Protein AF-A0A944J105-F1 (afdb_monomer_lite)

Secondary structure (DSSP, 8-state):
-PPP--TT------EEEE---GGGHHHHHHHHHHHHHHTGGGSTT----EEEE-TTSS-EEEE-

pLDDT: mean 95.66, std 5.52, range [58.78, 98.31]

Foldseek 3Di:
DDDDDDPPDPADKDKDKDQDDLVCLVVVQVVVVCCCVPPVVPDPRDDDWDWDQDPVRRMIMIID

Radius of gyration: 12.81 Å; chains: 1; bounding box: 30×18×37 Å

Sequence (64 aa):
MAVTIDPDADAFTVIVTFTPDPSRRDELVKAIGTFVETVVRRQTGFVSSTVHVSVDGTRVVNYA

Structure (mmCIF, N/CA/C/O backbone):
data_AF-A0A944J105-F1
#
_entry.id   AF-A0A944J105-F1
#
loop_
_atom_site.group_PDB
_atom_site.id
_atom_site.type_symbol
_atom_site.label_atom_id
_atom_site.label_alt_id
_atom_site.label_comp_id
_atom_site.label_asym_id
_atom_site.label_entity_id
_atom_site.label_seq_id
_atom_site.pdbx_PDB_ins_code
_atom_site.Cartn_x
_atom_site.Cartn_y
_atom_site.Cartn_z
_atom_site.occupancy
_atom_sit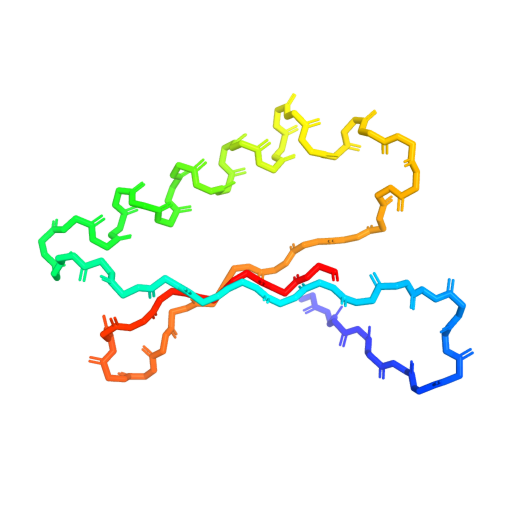e.B_iso_or_equiv
_atom_site.auth_seq_id
_atom_site.auth_comp_id
_atom_site.auth_asym_id
_atom_site.auth_atom_id
_atom_site.pdbx_PDB_model_num
ATOM 1 N N . MET A 1 1 ? -7.848 11.032 -11.443 1.00 58.78 1 MET A N 1
ATOM 2 C CA . MET A 1 1 ? -6.661 10.400 -12.052 1.00 58.78 1 MET A CA 1
ATOM 3 C C . MET A 1 1 ? -7.031 8.951 -12.318 1.00 58.78 1 MET A C 1
ATOM 5 O O . MET A 1 1 ? -7.599 8.344 -11.420 1.00 58.78 1 MET A O 1
ATOM 9 N N . ALA A 1 2 ? -6.851 8.449 -13.538 1.00 79.00 2 ALA A N 1
ATOM 10 C CA . ALA A 1 2 ? -7.178 7.061 -13.870 1.00 79.00 2 ALA A CA 1
ATOM 11 C C . ALA A 1 2 ? -5.963 6.165 -13.583 1.00 79.00 2 ALA A C 1
ATOM 13 O O . ALA A 1 2 ? -4.836 6.576 -13.854 1.00 79.00 2 ALA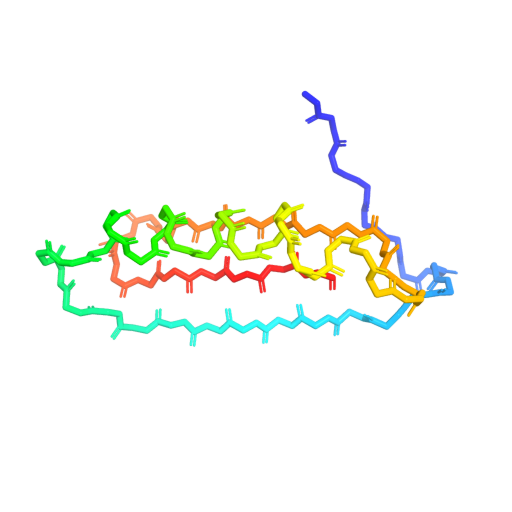 A O 1
ATOM 14 N N . VAL A 1 3 ? -6.201 4.979 -13.022 1.00 83.62 3 VAL A N 1
ATOM 15 C CA . VAL A 1 3 ? -5.201 3.909 -12.901 1.00 83.62 3 VAL A CA 1
ATOM 16 C C . VAL A 1 3 ? -5.476 2.921 -14.029 1.00 83.62 3 VAL A C 1
ATOM 18 O O . VAL A 1 3 ? -6.618 2.490 -14.189 1.00 83.62 3 VAL A O 1
ATOM 21 N N . THR A 1 4 ? -4.450 2.584 -14.805 1.00 93.56 4 THR A N 1
ATOM 22 C CA . THR A 1 4 ? -4.530 1.563 -15.854 1.00 93.56 4 THR A CA 1
ATOM 23 C C . THR A 1 4 ? -3.882 0.287 -15.339 1.00 93.56 4 THR A C 1
ATOM 25 O O . THR A 1 4 ? -2.754 0.325 -14.854 1.00 93.56 4 THR A O 1
ATOM 28 N N . ILE A 1 5 ? -4.598 -0.829 -15.443 1.00 94.81 5 ILE A N 1
ATOM 29 C CA . ILE A 1 5 ? -4.094 -2.175 -15.170 1.00 94.81 5 ILE A CA 1
ATOM 30 C C . ILE A 1 5 ? -4.334 -2.974 -16.445 1.00 94.81 5 ILE A C 1
ATOM 32 O O . ILE A 1 5 ? -5.451 -2.970 -16.963 1.00 94.81 5 ILE A O 1
ATOM 36 N N . ASP A 1 6 ? -3.287 -3.611 -16.949 1.00 95.81 6 ASP A N 1
ATOM 37 C CA . ASP A 1 6 ? -3.280 -4.281 -18.245 1.00 95.81 6 ASP A CA 1
ATOM 38 C C . ASP A 1 6 ? -2.593 -5.652 -18.090 1.00 95.81 6 ASP A C 1
ATOM 40 O O . ASP A 1 6 ? -1.482 -5.692 -17.555 1.00 95.81 6 ASP A O 1
ATOM 44 N N . PRO A 1 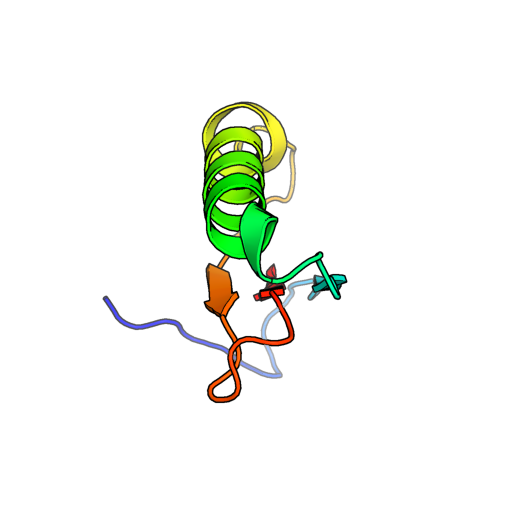7 ? -3.236 -6.772 -18.481 1.00 95.62 7 PRO A N 1
ATOM 45 C CA . PRO A 1 7 ? -2.626 -8.101 -18.411 1.00 95.62 7 PRO A CA 1
ATOM 46 C C . PRO A 1 7 ? -1.400 -8.264 -19.319 1.00 95.62 7 PRO A C 1
ATOM 48 O O . PRO A 1 7 ? -0.584 -9.146 -19.054 1.00 95.62 7 PRO A O 1
ATOM 51 N N . ASP A 1 8 ? -1.267 -7.430 -20.352 1.00 96.88 8 ASP A N 1
ATOM 52 C CA . ASP A 1 8 ? -0.150 -7.458 -21.298 1.00 96.88 8 ASP A CA 1
ATOM 53 C C . ASP A 1 8 ? 0.980 -6.489 -20.893 1.00 96.88 8 ASP A C 1
ATOM 55 O O . ASP A 1 8 ? 1.989 -6.374 -21.594 1.00 96.88 8 ASP A O 1
ATOM 59 N N . ALA A 1 9 ? 0.840 -5.780 -19.764 1.00 94.56 9 ALA A N 1
ATOM 60 C CA . ALA A 1 9 ? 1.892 -4.906 -19.259 1.00 94.56 9 ALA A CA 1
ATOM 61 C C . ALA A 1 9 ? 3.123 -5.711 -18.821 1.00 94.56 9 ALA A C 1
ATOM 63 O O . ALA A 1 9 ? 3.031 -6.635 -18.013 1.00 94.56 9 ALA A O 1
ATOM 64 N N . ASP A 1 10 ? 4.302 -5.282 -19.275 1.00 95.00 10 ASP A N 1
ATOM 65 C CA . ASP A 1 10 ? 5.595 -5.800 -18.817 1.00 95.00 10 ASP A CA 1
ATOM 66 C C . ASP A 1 10 ? 5.964 -5.204 -17.445 1.00 95.00 10 ASP A C 1
ATOM 68 O O . ASP A 1 10 ? 6.876 -4.388 -17.300 1.00 95.00 10 ASP A O 1
ATOM 72 N N . ALA A 1 11 ? 5.164 -5.538 -16.432 1.00 94.94 11 ALA A N 1
ATOM 73 C CA . ALA A 1 11 ? 5.327 -5.082 -15.059 1.00 94.94 11 ALA A CA 1
ATOM 74 C C . ALA A 1 11 ? 5.162 -6.247 -14.080 1.00 94.94 11 ALA A C 1
ATOM 76 O O . ALA A 1 11 ? 4.318 -7.125 -14.249 1.00 94.94 11 ALA A O 1
ATOM 77 N N . PHE A 1 12 ? 5.946 -6.226 -13.004 1.00 96.38 12 PHE A N 1
ATOM 78 C CA . PHE A 1 12 ? 5.789 -7.170 -11.906 1.00 96.38 12 PHE A CA 1
ATOM 79 C C . PHE A 1 12 ? 4.898 -6.565 -10.822 1.00 96.38 12 PHE A C 1
ATOM 81 O O . PHE A 1 12 ? 5.327 -5.666 -10.100 1.00 96.38 12 PHE A O 1
ATOM 88 N N . THR A 1 13 ? 3.666 -7.061 -10.703 1.00 96.81 13 THR A N 1
ATOM 89 C CA . THR A 1 13 ? 2.704 -6.551 -9.719 1.00 96.81 13 THR A CA 1
ATOM 90 C C . THR A 1 13 ? 2.973 -7.100 -8.319 1.00 96.81 13 THR A C 1
ATOM 92 O O . THR A 1 13 ? 3.007 -8.314 -8.101 1.00 96.81 13 THR A O 1
ATOM 95 N N . VAL A 1 14 ? 3.088 -6.202 -7.344 1.00 97.19 14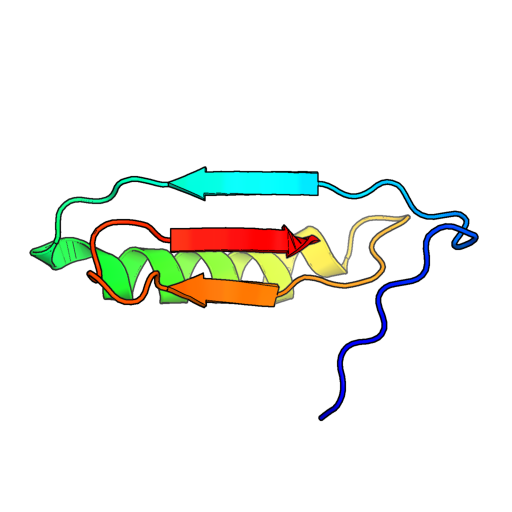 VAL A N 1
ATOM 96 C CA . VAL A 1 14 ? 3.256 -6.509 -5.922 1.00 97.19 14 VAL A CA 1
ATOM 97 C C . VAL A 1 14 ? 2.005 -6.086 -5.160 1.00 97.19 14 VAL A C 1
ATOM 99 O O . VAL A 1 14 ? 1.615 -4.921 -5.162 1.00 97.19 14 VAL A O 1
ATOM 102 N N . ILE A 1 15 ? 1.397 -7.030 -4.439 1.00 97.62 15 ILE A N 1
ATOM 103 C CA . ILE A 1 15 ? 0.232 -6.762 -3.590 1.00 97.62 15 ILE A CA 1
ATOM 104 C C . ILE A 1 15 ? 0.567 -7.135 -2.152 1.00 97.62 15 ILE A C 1
ATOM 106 O O . ILE A 1 15 ? 0.813 -8.299 -1.839 1.00 97.62 15 ILE A O 1
ATOM 110 N N . VAL A 1 16 ? 0.536 -6.144 -1.263 1.00 98.06 16 VAL A N 1
ATOM 111 C CA . VAL A 1 16 ? 0.747 -6.345 0.175 1.00 98.06 16 VAL A CA 1
ATOM 112 C C . VAL A 1 16 ? -0.524 -5.978 0.921 1.00 98.06 16 VAL A C 1
ATOM 114 O O . VAL A 1 16 ? -1.016 -4.858 0.803 1.00 98.06 16 VAL A O 1
ATOM 117 N N . THR A 1 17 ? -1.047 -6.919 1.705 1.00 98.19 17 THR A N 1
ATOM 118 C CA . THR A 1 17 ? -2.215 -6.698 2.566 1.00 98.19 17 THR A CA 1
ATOM 119 C C . THR A 1 17 ? -1.779 -6.629 4.021 1.00 98.19 17 THR A C 1
ATOM 121 O O . THR A 1 17 ? -1.145 -7.549 4.533 1.00 98.19 17 THR A O 1
ATOM 124 N N . PHE A 1 18 ? -2.163 -5.551 4.692 1.00 98.06 18 PHE A N 1
ATOM 125 C CA . PHE A 1 18 ? -1.969 -5.334 6.116 1.00 98.06 18 PHE A CA 1
ATOM 126 C C . PHE A 1 18 ? -3.312 -5.415 6.838 1.00 98.06 18 PHE A C 1
ATOM 128 O O . PHE A 1 18 ? -4.313 -4.885 6.352 1.00 98.06 18 PHE A O 1
ATOM 135 N N . THR A 1 19 ? -3.304 -5.995 8.036 1.00 97.94 19 THR A N 1
ATOM 136 C CA . THR A 1 19 ? -4.448 -6.013 8.959 1.00 97.94 19 THR A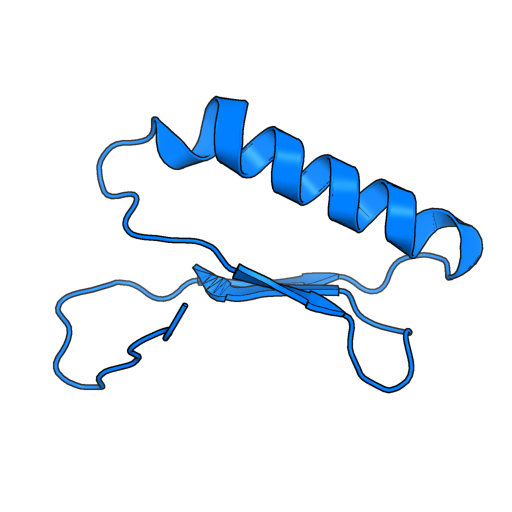 CA 1
ATOM 137 C C . THR A 1 19 ? -4.050 -5.249 10.224 1.00 97.94 19 THR A C 1
ATOM 139 O O . THR A 1 19 ? -3.624 -5.870 11.201 1.00 97.94 19 THR A O 1
ATOM 142 N N . PRO A 1 20 ? -4.045 -3.902 10.190 1.00 96.62 20 PRO A N 1
ATOM 143 C CA . PRO A 1 20 ? -3.637 -3.104 11.339 1.00 96.62 20 PRO A CA 1
ATOM 144 C C . PRO A 1 20 ? -4.676 -3.161 12.460 1.00 96.62 20 PRO A C 1
ATOM 146 O O . PRO A 1 20 ? -5.848 -3.460 12.235 1.00 96.62 20 PRO A O 1
ATOM 149 N N . ASP A 1 21 ? -4.254 -2.766 13.660 1.00 96.25 21 ASP A N 1
ATOM 150 C CA . ASP A 1 21 ? -5.204 -2.336 14.682 1.00 96.25 21 ASP A CA 1
ATOM 151 C C . ASP A 1 21 ? -6.072 -1.182 14.124 1.00 96.25 21 ASP A C 1
ATOM 153 O O . ASP A 1 21 ? -5.508 -0.248 13.533 1.00 96.25 21 ASP A O 1
ATOM 157 N N . PRO A 1 22 ? -7.410 -1.201 14.300 1.00 92.25 22 PRO A N 1
ATOM 158 C CA . PRO A 1 22 ? -8.294 -0.168 13.758 1.00 92.25 22 PRO A CA 1
ATOM 159 C C . PRO A 1 22 ? -7.906 1.256 14.170 1.00 92.25 22 PRO A C 1
ATOM 161 O O . PRO A 1 22 ? -8.034 2.181 13.369 1.00 92.25 22 PRO A O 1
ATOM 164 N N . SER A 1 23 ? -7.376 1.438 15.384 1.00 95.38 23 SER A N 1
ATOM 165 C CA . SER A 1 23 ? -6.945 2.745 15.897 1.00 95.38 23 SER A CA 1
ATOM 166 C C . SER A 1 23 ? -5.684 3.285 15.215 1.00 95.38 23 SER A C 1
ATOM 168 O O . SER A 1 23 ? -5.430 4.488 15.259 1.00 95.38 23 SER A O 1
ATOM 170 N N . ARG A 1 24 ? -4.904 2.422 14.550 1.00 96.19 24 ARG A N 1
ATOM 171 C CA . ARG A 1 24 ? -3.627 2.765 13.897 1.00 96.19 24 ARG A CA 1
ATOM 172 C C . ARG A 1 24 ? -3.679 2.706 12.375 1.00 96.19 24 ARG A C 1
ATOM 174 O O . ARG A 1 24 ? -2.668 2.919 11.708 1.00 96.19 24 ARG A O 1
ATOM 181 N N . ARG A 1 25 ? -4.844 2.422 11.797 1.00 96.25 25 ARG A N 1
ATOM 182 C CA . ARG A 1 25 ? -5.020 2.283 10.347 1.00 96.25 25 ARG A CA 1
ATOM 183 C C . ARG A 1 25 ? -4.550 3.519 9.580 1.00 96.25 25 ARG A C 1
ATOM 185 O O . ARG A 1 25 ? -3.784 3.394 8.631 1.00 96.25 25 ARG A O 1
ATOM 192 N N . ASP A 1 26 ? -4.983 4.703 9.999 1.00 96.31 26 ASP A N 1
ATOM 193 C CA . ASP A 1 26 ? -4.679 5.947 9.283 1.00 96.31 26 ASP A CA 1
ATOM 194 C C . ASP A 1 26 ? -3.195 6.332 9.430 1.00 96.31 26 ASP A C 1
ATOM 196 O O . ASP A 1 26 ? -2.578 6.834 8.488 1.00 96.31 26 ASP A O 1
ATOM 200 N N . GLU A 1 27 ? -2.591 6.013 10.583 1.00 97.81 27 GLU A N 1
ATOM 201 C CA . GLU A 1 27 ? -1.144 6.108 10.802 1.00 97.81 27 GLU A CA 1
ATOM 202 C C . GLU A 1 27 ? -0.390 5.211 9.812 1.00 97.81 27 GLU A C 1
ATOM 204 O O . GLU A 1 27 ? 0.537 5.676 9.147 1.00 97.81 27 GLU A O 1
ATOM 209 N N . LEU A 1 28 ? -0.825 3.955 9.652 1.00 97.94 28 LEU A N 1
ATOM 210 C CA . LEU A 1 28 ? -0.225 3.019 8.704 1.00 97.94 28 LEU A CA 1
ATOM 211 C C . LEU A 1 28 ? -0.366 3.505 7.255 1.00 97.94 28 LEU A C 1
ATOM 213 O O . LEU A 1 28 ? 0.619 3.495 6.521 1.00 97.94 28 LEU A O 1
ATOM 217 N N . VAL A 1 29 ? -1.549 3.974 6.842 1.00 98.19 29 VAL A N 1
ATOM 218 C CA . VAL A 1 29 ? -1.767 4.529 5.490 1.00 98.19 29 VAL A CA 1
ATOM 219 C C . VAL A 1 29 ? -0.800 5.684 5.221 1.00 98.19 29 VAL A C 1
ATOM 221 O O . VAL A 1 29 ? -0.136 5.712 4.181 1.00 98.19 29 VAL A O 1
ATOM 224 N N . LYS A 1 30 ? -0.658 6.610 6.176 1.00 98.25 30 LYS A N 1
ATOM 225 C CA . LYS A 1 30 ? 0.272 7.741 6.066 1.00 98.25 30 LYS A CA 1
ATOM 226 C C . LYS A 1 30 ? 1.732 7.286 6.018 1.00 98.25 30 LYS A C 1
ATOM 228 O O . LYS A 1 30 ? 2.516 7.841 5.244 1.00 98.25 30 LYS A O 1
ATOM 233 N N . ALA A 1 31 ? 2.102 6.299 6.832 1.00 98.06 31 ALA A N 1
ATOM 234 C CA . ALA A 1 31 ? 3.453 5.753 6.869 1.00 98.06 31 ALA A CA 1
ATOM 235 C C . ALA A 1 31 ? 3.820 5.088 5.536 1.00 98.06 31 ALA A C 1
ATOM 237 O O . ALA A 1 31 ? 4.883 5.381 4.990 1.00 98.06 31 ALA A O 1
ATOM 238 N N . ILE A 1 32 ? 2.918 4.280 4.967 1.00 98.06 32 ILE A N 1
ATOM 239 C CA . ILE A 1 32 ? 3.107 3.661 3.649 1.00 98.06 32 ILE A CA 1
ATOM 240 C C . ILE A 1 32 ? 3.256 4.743 2.576 1.00 98.06 32 ILE A C 1
ATOM 242 O O . ILE A 1 32 ? 4.238 4.722 1.840 1.00 98.06 32 ILE A O 1
ATOM 246 N N . GLY A 1 33 ? 2.345 5.721 2.517 1.00 97.44 33 GLY A N 1
ATOM 247 C CA . GLY A 1 33 ? 2.418 6.801 1.525 1.00 97.44 33 GLY A CA 1
ATOM 248 C C . GLY A 1 33 ? 3.727 7.594 1.609 1.00 97.44 33 GLY A C 1
ATOM 249 O O . GLY A 1 33 ? 4.377 7.848 0.597 1.00 97.44 33 GLY A O 1
ATOM 250 N N . THR A 1 34 ? 4.172 7.910 2.828 1.00 98.25 34 THR A N 1
ATOM 251 C CA . THR A 1 34 ? 5.447 8.607 3.056 1.00 98.25 34 THR A CA 1
ATOM 252 C C . THR A 1 34 ? 6.637 7.757 2.617 1.00 98.25 34 THR A C 1
ATOM 254 O O . THR A 1 34 ? 7.548 8.261 1.959 1.00 98.25 34 THR A O 1
ATOM 257 N N . PHE A 1 35 ? 6.643 6.467 2.956 1.00 97.88 35 PHE A N 1
ATOM 258 C CA . PHE A 1 35 ? 7.710 5.543 2.576 1.00 97.88 35 PHE A CA 1
ATOM 259 C C . PHE A 1 35 ? 7.790 5.358 1.055 1.00 97.88 35 PHE A C 1
ATOM 261 O O . PHE A 1 35 ? 8.886 5.378 0.490 1.00 97.88 35 PHE A O 1
ATOM 268 N N . VAL A 1 36 ? 6.643 5.263 0.377 1.00 97.38 36 VAL A N 1
ATOM 269 C CA . VAL A 1 36 ? 6.582 5.189 -1.086 1.00 97.38 36 VAL A CA 1
ATOM 270 C C . VAL A 1 36 ? 7.204 6.429 -1.723 1.00 97.38 36 VAL A C 1
ATOM 272 O O . VAL A 1 36 ? 8.120 6.292 -2.532 1.00 97.38 36 VAL A O 1
ATOM 275 N N . GLU A 1 37 ? 6.781 7.629 -1.325 1.00 97.31 37 GLU A N 1
ATOM 276 C CA . GLU A 1 37 ? 7.275 8.875 -1.931 1.00 97.31 37 GLU A CA 1
ATOM 277 C C . GLU A 1 37 ? 8.758 9.143 -1.643 1.00 97.31 37 GLU A C 1
ATOM 279 O O . GLU A 1 37 ? 9.493 9.648 -2.494 1.00 97.31 37 GLU A O 1
ATOM 284 N N . THR A 1 38 ? 9.221 8.812 -0.437 1.00 98.00 38 THR A N 1
ATOM 285 C CA . THR A 1 38 ? 10.580 9.168 -0.003 1.00 98.00 38 THR A CA 1
ATOM 286 C C . THR A 1 38 ? 11.625 8.107 -0.335 1.00 98.00 38 THR A C 1
ATOM 288 O O . THR A 1 38 ? 12.787 8.465 -0.547 1.00 98.00 38 THR A O 1
ATOM 291 N N . VAL A 1 39 ? 11.234 6.829 -0.420 1.00 97.81 39 VAL A N 1
ATOM 292 C CA . VAL A 1 39 ? 12.163 5.695 -0.560 1.00 97.81 39 VAL A CA 1
ATOM 293 C C . VAL A 1 39 ? 11.844 4.823 -1.771 1.00 97.81 39 VAL A C 1
ATOM 295 O O . VAL A 1 39 ? 12.716 4.642 -2.623 1.00 97.81 39 VAL A O 1
ATOM 298 N N . VAL A 1 40 ? 10.628 4.271 -1.861 1.00 97.00 40 VAL A N 1
ATOM 299 C CA . VAL A 1 40 ? 10.306 3.226 -2.858 1.00 97.00 40 VAL A CA 1
ATOM 300 C C . VAL A 1 40 ? 10.315 3.787 -4.276 1.00 97.00 40 VAL A C 1
ATOM 302 O O . VAL A 1 40 ? 10.902 3.185 -5.170 1.00 97.00 40 VAL A O 1
ATOM 305 N N . ARG A 1 41 ? 9.765 4.989 -4.473 1.00 97.19 41 ARG A N 1
ATOM 306 C CA . ARG A 1 41 ? 9.717 5.665 -5.776 1.00 97.19 41 ARG A CA 1
ATOM 307 C C . ARG A 1 41 ? 11.096 5.899 -6.401 1.00 97.19 41 ARG A C 1
ATOM 309 O O . ARG A 1 41 ? 11.207 6.090 -7.607 1.00 97.19 41 ARG A O 1
ATOM 316 N N . ARG A 1 42 ? 12.150 5.922 -5.581 1.00 97.19 42 ARG A N 1
ATOM 317 C CA . ARG A 1 42 ? 13.534 6.144 -6.024 1.00 97.19 42 ARG A CA 1
ATOM 318 C C . ARG A 1 42 ? 14.247 4.856 -6.436 1.00 97.19 42 ARG A C 1
ATOM 320 O O . ARG A 1 42 ? 15.373 4.937 -6.915 1.00 97.19 42 ARG A O 1
ATOM 327 N N . GLN A 1 43 ? 13.636 3.691 -6.222 1.00 97.00 43 GLN A N 1
ATOM 328 C CA . GLN A 1 43 ? 14.229 2.412 -6.599 1.00 97.00 43 GLN A CA 1
ATOM 329 C C . GLN A 1 43 ? 14.098 2.187 -8.107 1.00 97.00 43 GLN A C 1
ATOM 331 O O . GLN A 1 43 ? 13.046 2.438 -8.697 1.00 97.00 43 GLN A O 1
ATOM 336 N N . THR A 1 44 ? 15.166 1.692 -8.733 1.00 97.44 44 THR A N 1
ATOM 337 C CA . THR A 1 44 ? 15.146 1.297 -10.145 1.00 97.44 44 THR A CA 1
ATOM 338 C C . THR A 1 44 ? 14.056 0.253 -10.380 1.00 97.44 44 THR A C 1
ATOM 340 O O . THR A 1 44 ? 13.984 -0.735 -9.653 1.00 97.44 44 THR A O 1
ATOM 343 N N . GLY A 1 45 ? 13.226 0.466 -11.402 1.00 95.94 45 GLY A N 1
ATOM 344 C CA . GLY A 1 45 ? 12.114 -0.427 -11.741 1.00 95.94 45 GLY A CA 1
ATOM 345 C C . GLY A 1 45 ? 10.787 -0.089 -11.055 1.00 95.94 45 GLY A C 1
ATOM 346 O O . GLY A 1 45 ? 9.789 -0.739 -11.342 1.00 95.94 45 GLY A O 1
ATOM 347 N N . PHE A 1 46 ? 10.732 0.932 -10.191 1.00 97.00 46 PHE A N 1
ATOM 348 C CA . PHE A 1 46 ? 9.457 1.427 -9.675 1.00 97.00 46 PHE A CA 1
ATOM 349 C C . PHE A 1 46 ? 8.596 2.023 -10.799 1.00 97.00 46 PHE A C 1
ATOM 351 O O . PHE A 1 46 ? 9.041 2.929 -11.507 1.00 97.00 46 PHE A O 1
ATOM 358 N N . VAL A 1 47 ? 7.351 1.552 -10.917 1.00 95.94 47 VAL A N 1
ATOM 359 C CA . VAL A 1 47 ? 6.366 2.068 -11.882 1.00 95.94 47 VAL A CA 1
ATOM 360 C C . VAL A 1 47 ? 5.319 2.921 -11.172 1.00 95.94 47 VAL A C 1
ATOM 362 O O . VAL A 1 47 ? 5.187 4.113 -11.452 1.00 95.94 47 VAL A O 1
ATOM 365 N N . SER A 1 48 ? 4.576 2.332 -10.235 1.00 95.81 48 SER A N 1
ATOM 366 C CA . SER A 1 48 ? 3.529 3.026 -9.487 1.00 95.81 48 SER A CA 1
ATOM 367 C C . SER A 1 48 ? 3.251 2.341 -8.149 1.00 95.81 48 SER A C 1
ATOM 369 O O . SER A 1 48 ? 3.777 1.272 -7.873 1.00 95.81 48 SER A O 1
ATOM 371 N N . SER A 1 49 ? 2.451 2.978 -7.294 1.00 97.00 49 SER A N 1
ATOM 372 C CA . SER A 1 49 ? 1.929 2.371 -6.068 1.00 97.00 49 SER A CA 1
ATOM 373 C C . SER A 1 49 ? 0.624 3.061 -5.698 1.00 97.00 49 SER A C 1
ATOM 375 O O . SER A 1 49 ? 0.546 4.290 -5.724 1.00 97.00 49 SER A O 1
ATOM 377 N N . THR A 1 50 ? -0.387 2.287 -5.323 1.00 96.25 50 THR A N 1
ATOM 378 C CA . THR A 1 50 ? -1.691 2.774 -4.870 1.00 96.25 50 THR A CA 1
ATOM 379 C C . THR A 1 50 ? -2.060 2.097 -3.557 1.00 96.25 50 THR A C 1
ATOM 381 O O . THR A 1 50 ? -2.103 0.871 -3.459 1.00 96.25 50 THR A O 1
ATOM 384 N N . VAL A 1 51 ? -2.339 2.911 -2.538 1.00 96.69 51 VAL A N 1
ATOM 385 C CA . VAL A 1 51 ? -2.774 2.435 -1.223 1.00 96.69 51 VAL A CA 1
ATOM 386 C C . VAL A 1 51 ? -4.294 2.496 -1.143 1.00 96.69 51 VAL A C 1
ATOM 388 O O . VAL A 1 51 ? -4.903 3.536 -1.388 1.00 96.69 51 VAL A O 1
ATOM 391 N N . HIS A 1 52 ? -4.900 1.384 -0.751 1.00 96.31 52 HIS A N 1
ATOM 392 C CA . HIS A 1 52 ? -6.333 1.221 -0.570 1.00 96.31 52 HIS A CA 1
ATOM 393 C C . HIS A 1 52 ? -6.648 0.913 0.889 1.00 96.31 52 HIS A C 1
ATOM 395 O O . HIS A 1 52 ? -5.936 0.159 1.551 1.00 96.31 52 HIS A O 1
ATOM 401 N N . VAL A 1 53 ? -7.770 1.439 1.367 1.00 97.31 53 VAL A N 1
ATOM 402 C CA . VAL A 1 53 ? -8.415 0.969 2.593 1.00 97.31 53 VAL A CA 1
ATOM 403 C C . VAL A 1 53 ? -9.642 0.174 2.174 1.00 97.31 53 VAL A C 1
ATOM 405 O O . VAL A 1 53 ? -10.443 0.638 1.364 1.00 97.31 53 VAL A O 1
ATOM 408 N N . SER A 1 54 ? -9.760 -1.046 2.688 1.00 96.50 54 SER A N 1
ATOM 409 C CA . SER A 1 54 ? -10.943 -1.891 2.482 1.00 96.50 54 SER A CA 1
ATOM 410 C C . SER A 1 54 ? -12.228 -1.200 2.949 1.00 96.50 54 SER A C 1
ATOM 412 O O . SER A 1 54 ? -12.208 -0.369 3.855 1.00 96.50 54 SER A O 1
ATOM 414 N N . VAL A 1 55 ? -13.363 -1.573 2.351 1.00 96.69 55 VAL A N 1
ATOM 415 C CA . VAL A 1 55 ? -14.673 -0.971 2.658 1.00 96.69 55 VAL A CA 1
ATOM 416 C C . VAL A 1 55 ? -15.080 -1.191 4.120 1.00 96.69 55 VAL A C 1
ATOM 418 O O . VAL A 1 55 ? -15.636 -0.289 4.737 1.00 96.69 55 VAL A O 1
ATOM 421 N N . ASP A 1 56 ? -14.761 -2.355 4.693 1.00 95.44 56 ASP A N 1
ATOM 422 C CA . ASP A 1 56 ? -14.996 -2.652 6.114 1.00 95.44 56 ASP A CA 1
ATOM 423 C C . ASP A 1 56 ? -13.964 -2.000 7.057 1.00 95.44 56 ASP A C 1
ATOM 425 O O . ASP A 1 56 ? -14.090 -2.077 8.278 1.00 95.44 56 ASP A O 1
ATOM 429 N N . GLY A 1 57 ? -12.944 -1.341 6.502 1.00 94.19 57 GLY A N 1
ATOM 430 C CA . GLY A 1 57 ? -11.904 -0.638 7.238 1.00 94.19 57 GLY A CA 1
ATOM 431 C C . GLY A 1 57 ? -10.881 -1.534 7.938 1.00 94.19 57 GLY A C 1
ATOM 432 O O . GLY A 1 57 ? -10.003 -0.994 8.609 1.00 94.19 57 GLY A O 1
ATOM 433 N N . THR A 1 58 ? -10.952 -2.858 7.788 1.00 96.00 58 THR A N 1
ATOM 434 C CA . THR A 1 58 ? -10.117 -3.815 8.542 1.00 96.00 58 THR A CA 1
ATOM 435 C C . THR A 1 58 ? -8.755 -4.073 7.904 1.00 96.00 58 THR A C 1
ATOM 437 O O . THR A 1 58 ? -7.831 -4.556 8.558 1.00 96.00 58 THR A O 1
ATOM 440 N N . ARG A 1 59 ? -8.620 -3.750 6.617 1.00 97.88 59 ARG A N 1
ATOM 441 C CA . ARG A 1 59 ? -7.411 -3.977 5.819 1.00 97.88 59 ARG A CA 1
ATOM 442 C C . ARG A 1 59 ? -6.939 -2.716 5.120 1.00 97.88 59 ARG A C 1
ATOM 444 O O . ARG A 1 59 ? -7.751 -1.935 4.612 1.00 97.88 59 ARG A O 1
ATOM 451 N N . VAL A 1 60 ? -5.621 -2.599 5.021 1.00 98.31 60 VAL A N 1
ATOM 452 C CA . VAL A 1 60 ? -4.918 -1.661 4.141 1.00 98.31 60 VAL A CA 1
ATOM 453 C C . VAL A 1 60 ? -4.182 -2.486 3.092 1.00 98.31 60 VAL A C 1
ATOM 455 O O . VAL A 1 60 ? -3.491 -3.439 3.441 1.00 98.31 60 VAL A O 1
ATOM 458 N N . VAL A 1 61 ? -4.333 -2.152 1.816 1.00 98.19 61 VAL A N 1
ATOM 459 C CA . VAL A 1 61 ? -3.710 -2.880 0.704 1.00 98.19 61 VAL A CA 1
ATOM 460 C C . VAL A 1 61 ? -2.841 -1.919 -0.087 1.00 98.19 61 VAL A C 1
ATOM 462 O O . VAL A 1 61 ? -3.330 -0.881 -0.521 1.00 98.19 61 VAL A O 1
ATOM 465 N N . ASN A 1 62 ? -1.572 -2.259 -0.291 1.00 97.62 62 ASN A N 1
ATOM 466 C CA . ASN A 1 62 ? -0.731 -1.576 -1.265 1.00 97.62 62 ASN A CA 1
ATOM 467 C C . ASN A 1 62 ? -0.655 -2.413 -2.544 1.00 97.62 62 ASN A C 1
ATOM 469 O O . ASN A 1 62 ? -0.236 -3.569 -2.481 1.00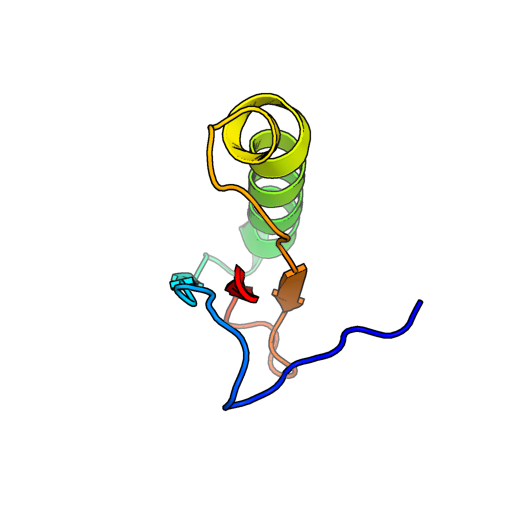 97.62 62 ASN A O 1
ATOM 473 N N . TYR A 1 63 ? -1.054 -1.824 -3.666 1.00 97.06 63 TYR A N 1
ATOM 474 C CA . TYR A 1 63 ? -0.928 -2.373 -5.014 1.00 97.06 63 TYR A CA 1
ATOM 475 C C . TYR A 1 63 ? 0.165 -1.590 -5.742 1.00 97.06 63 TYR A C 1
ATOM 477 O O . TYR A 1 63 ? 0.023 -0.375 -5.886 1.00 97.06 63 TYR A O 1
ATOM 485 N N . ALA A 1 64 ? 1.238 -2.243 -6.180 1.00 95.69 64 ALA A N 1
ATOM 486 C CA . ALA A 1 64 ? 2.364 -1.615 -6.874 1.00 95.69 64 ALA A CA 1
ATOM 487 C C . ALA A 1 64 ? 2.722 -2.361 -8.160 1.00 95.69 64 ALA A C 1
ATOM 489 O O . ALA A 1 64 ? 2.615 -3.608 -8.149 1.00 95.69 64 ALA A O 1
#